Protein AF-A0A2T4S504-F1 (afdb_monomer)

Nearest PDB structures (foldseek):
  3gyg-assembly2_A  TM=7.020E-01  e=1.074E-09  Bacillus subtilis subsp. subtilis str. 168
  3gyg-assembly4_C  TM=6.384E-01  e=2.079E-09  Bacillus subtilis subsp. subtilis str. 168
  6jt0-assembly1_B  TM=4.791E-01  e=2.975E+00  Homo sapiens
  8hbf-assembly1_B  TM=4.079E-01  e=2.975E+00  Homo sapiens

Solvent-accessible surface area (backbone atoms only — not comparable to full-atom values): 9032 Å² total; per-residue (Å²): 100,79,48,68,40,63,65,36,44,41,42,29,37,52,45,99,85,74,46,75,41,76,41,63,71,50,52,57,66,25,22,96,50,90,72,48,68,71,60,51,49,54,51,47,55,53,48,27,65,75,71,74,53,67,74,44,66,75,62,91,82,68,87,93,55,50,57,51,51,28,35,38,66,59,84,86,44,69,72,59,46,53,49,51,54,50,54,50,29,56,59,35,45,77,66,50,26,32,55,49,72,46,74,44,50,51,90,80,70,41,62,76,67,28,26,43,34,38,38,30,34,46,44,37,22,54,50,48,47,50,49,53,54,28,64,76,67,76,50,70,71,93,78,66,84,88,86,73,91,53,75,75,56,78,79,50

pLDDT: mean 90.27, std 9.9, range [42.88, 98.56]

InterPro domains:
  IPR006379 HAD-superfamily hydrolase, subfamily IIB [TIGR01484] (14-154)
  IPR006380 Sucrose phosphatase-like domain [PF05116] (17-154)
  IPR036412 HAD-like superfamily [SSF56784] (28-153)

Structure (mmCIF, N/CA/C/O backbone):
data_AF-A0A2T4S504-F1
#
_entry.id   AF-A0A2T4S504-F1
#
loop_
_atom_site.group_PDB
_atom_site.id
_atom_site.type_symbol
_atom_site.label_atom_id
_atom_site.label_alt_id
_atom_site.label_comp_id
_atom_site.label_asym_id
_atom_site.label_entity_id
_atom_site.label_seq_id
_atom_site.pdbx_PDB_ins_code
_atom_site.Cartn_x
_atom_site.Cartn_y
_atom_site.Cartn_z
_atom_site.occupancy
_atom_site.B_iso_or_equiv
_atom_site.auth_seq_id
_atom_site.auth_comp_id
_atom_site.auth_asym_id
_atom_site.auth_atom_id
_atom_site.pdbx_PDB_model_num
ATOM 1 N N . ASP A 1 1 ? 18.992 -0.851 -17.079 1.00 87.19 1 ASP A N 1
ATOM 2 C CA . ASP A 1 1 ? 18.740 -1.310 -15.698 1.00 87.19 1 ASP A CA 1
ATOM 3 C C . ASP A 1 1 ? 17.347 -0.906 -15.266 1.00 87.19 1 ASP A C 1
ATOM 5 O O . ASP A 1 1 ? 16.881 0.144 -15.701 1.00 87.19 1 ASP A O 1
ATOM 9 N N . PHE A 1 2 ? 16.712 -1.731 -14.433 1.00 90.69 2 PHE A N 1
ATOM 10 C CA . PHE A 1 2 ? 15.370 -1.505 -13.897 1.00 90.69 2 PHE A CA 1
ATOM 11 C C . PHE A 1 2 ? 15.421 -1.438 -12.375 1.00 90.69 2 PHE A C 1
ATOM 13 O O . PHE A 1 2 ? 16.066 -2.276 -11.743 1.00 90.69 2 PHE A O 1
ATOM 20 N N . ILE A 1 3 ? 14.726 -0.465 -11.791 1.00 92.44 3 ILE A N 1
ATOM 21 C CA . ILE A 1 3 ? 14.549 -0.348 -10.342 1.00 92.44 3 ILE A CA 1
ATOM 22 C C . ILE A 1 3 ? 13.059 -0.236 -10.041 1.00 92.44 3 ILE A C 1
ATOM 24 O O . ILE A 1 3 ? 12.404 0.704 -10.486 1.00 92.44 3 ILE A O 1
ATOM 28 N N . PHE A 1 4 ? 12.547 -1.168 -9.242 1.00 91.62 4 PHE A N 1
ATOM 29 C CA . PHE A 1 4 ? 11.220 -1.055 -8.647 1.00 91.62 4 PHE A CA 1
ATOM 30 C C . PHE A 1 4 ? 11.304 -0.362 -7.284 1.00 91.62 4 PHE A C 1
ATOM 32 O O . PHE A 1 4 ? 12.211 -0.643 -6.499 1.00 91.62 4 PHE A O 1
ATOM 39 N N . SER A 1 5 ? 10.357 0.529 -6.990 1.00 89.19 5 SER A N 1
ATOM 40 C CA . SER A 1 5 ? 10.221 1.184 -5.680 1.00 89.19 5 SER A CA 1
ATOM 41 C C . SER A 1 5 ? 8.777 1.130 -5.176 1.00 89.19 5 SER A C 1
ATOM 43 O O . SER A 1 5 ? 7.881 0.693 -5.901 1.00 89.19 5 SER A O 1
ATOM 45 N N . ASP A 1 6 ? 8.562 1.552 -3.926 1.00 87.25 6 ASP A N 1
ATOM 46 C CA . ASP A 1 6 ? 7.238 1.720 -3.307 1.00 87.25 6 ASP A CA 1
ATOM 47 C C . ASP A 1 6 ? 6.415 0.418 -3.367 1.00 87.25 6 ASP A C 1
ATOM 49 O O . ASP A 1 6 ? 5.316 0.377 -3.913 1.00 87.25 6 ASP A O 1
ATOM 53 N N . LEU A 1 7 ? 6.996 -0.689 -2.888 1.00 87.12 7 LEU A N 1
ATOM 54 C CA . LEU A 1 7 ? 6.428 -2.044 -3.015 1.00 87.12 7 LEU A CA 1
ATOM 55 C C . LEU A 1 7 ? 6.121 -2.443 -4.468 1.00 87.12 7 LEU A C 1
ATOM 57 O O . LEU A 1 7 ? 5.128 -3.097 -4.771 1.00 87.12 7 LEU A O 1
ATOM 61 N N . CYS A 1 8 ? 7.015 -2.067 -5.379 1.00 90.81 8 CYS A N 1
ATOM 62 C CA . CYS A 1 8 ? 6.898 -2.303 -6.815 1.00 90.81 8 CYS A CA 1
ATOM 63 C C . CYS A 1 8 ? 5.695 -1.623 -7.476 1.00 90.81 8 CYS A C 1
ATOM 65 O O . CYS A 1 8 ? 5.293 -2.021 -8.563 1.00 90.81 8 CYS A O 1
ATOM 67 N N . SER A 1 9 ? 5.145 -0.571 -6.876 1.00 89.50 9 SER A N 1
ATOM 68 C CA . SER A 1 9 ? 4.137 0.269 -7.534 1.00 89.50 9 SER A CA 1
ATOM 69 C C . SER A 1 9 ? 4.747 1.305 -8.491 1.00 89.50 9 SER A C 1
ATOM 71 O O . SER A 1 9 ? 4.029 1.951 -9.252 1.00 89.50 9 SER A O 1
ATOM 73 N N . LYS A 1 10 ? 6.079 1.459 -8.491 1.00 92.62 10 LYS A N 1
ATOM 74 C CA . LYS A 1 10 ? 6.827 2.301 -9.437 1.00 92.62 10 LYS A CA 1
ATOM 75 C C . LYS A 1 10 ? 7.958 1.518 -10.085 1.00 92.62 10 LYS A C 1
ATOM 77 O O . LYS A 1 10 ? 8.633 0.746 -9.406 1.00 92.62 10 LYS A O 1
ATOM 82 N N . LEU A 1 11 ? 8.195 1.789 -11.367 1.00 94.31 11 LEU A N 1
ATOM 83 C CA . LEU A 1 11 ? 9.332 1.297 -12.141 1.00 94.31 11 LEU A CA 1
ATOM 84 C C . LEU A 1 11 ? 10.137 2.479 -12.677 1.00 94.31 11 LEU A C 1
ATOM 86 O O . LEU A 1 11 ? 9.575 3.423 -13.236 1.00 94.31 11 LEU A O 1
ATOM 90 N N . PHE A 1 12 ? 11.453 2.397 -12.526 1.00 94.75 12 PHE A N 1
ATOM 91 C CA . PHE A 1 12 ? 12.416 3.323 -13.098 1.00 94.75 12 PHE A CA 1
ATOM 92 C C . PHE A 1 12 ? 13.353 2.593 -14.053 1.00 94.75 12 PHE A C 1
ATOM 94 O O . PHE A 1 12 ? 13.893 1.536 -13.719 1.00 94.75 12 PHE A O 1
ATOM 101 N N . GLU A 1 13 ? 13.579 3.191 -15.215 1.00 94.44 13 GLU A N 1
ATOM 102 C CA . GLU A 1 13 ? 14.400 2.651 -16.295 1.00 94.44 13 GLU A CA 1
ATOM 103 C C . GLU A 1 13 ? 15.613 3.554 -16.513 1.00 94.44 13 GLU A C 1
ATOM 105 O O . GLU A 1 13 ? 15.482 4.778 -16.565 1.00 94.44 13 GLU A O 1
ATOM 110 N N . LEU A 1 14 ? 16.801 2.957 -16.611 1.00 94.31 14 LEU A N 1
ATOM 111 C CA . LEU A 1 14 ? 18.025 3.689 -16.935 1.00 94.31 14 LEU A CA 1
ATOM 112 C C . LEU A 1 14 ? 18.053 4.025 -18.430 1.00 94.31 14 LEU A C 1
ATOM 114 O O . LEU A 1 14 ? 18.080 3.115 -19.260 1.00 94.31 14 LEU A O 1
ATOM 118 N N . ASP A 1 15 ? 18.091 5.312 -18.760 1.00 91.75 15 ASP A N 1
ATOM 119 C CA . ASP A 1 15 ? 18.148 5.786 -20.140 1.00 91.75 15 ASP A CA 1
ATOM 120 C C . ASP A 1 15 ? 19.580 5.818 -20.720 1.00 91.75 15 ASP A C 1
ATOM 122 O O . ASP A 1 15 ? 20.581 5.615 -20.025 1.00 91.75 15 ASP A O 1
ATOM 126 N N . ASP A 1 16 ? 19.691 6.126 -22.018 1.00 92.12 16 ASP A N 1
ATOM 127 C CA . ASP A 1 16 ? 20.971 6.226 -22.742 1.00 92.12 16 ASP A CA 1
ATOM 128 C C . ASP A 1 16 ? 21.912 7.325 -22.208 1.00 92.12 16 ASP A C 1
ATOM 130 O O . ASP A 1 16 ? 23.091 7.374 -22.571 1.00 92.12 16 ASP A O 1
ATOM 134 N N . LYS A 1 17 ? 21.408 8.241 -21.372 1.00 93.31 17 LYS A N 1
ATOM 135 C CA . LYS A 1 17 ? 22.197 9.295 -20.720 1.00 93.31 17 LYS A CA 1
ATOM 136 C C . LYS A 1 17 ? 22.678 8.877 -19.331 1.00 93.31 17 LYS A C 1
ATOM 138 O O . LYS A 1 17 ? 23.450 9.617 -18.721 1.00 93.31 17 LYS A O 1
ATOM 143 N N . GLY A 1 18 ? 22.277 7.699 -18.859 1.00 93.19 18 GLY A N 1
ATOM 144 C CA . GLY A 1 18 ? 22.591 7.201 -17.529 1.00 93.19 18 GLY A CA 1
ATOM 145 C C . GLY A 1 18 ? 21.715 7.809 -16.433 1.00 93.19 18 GLY A C 1
ATOM 146 O O . GLY A 1 18 ? 22.140 7.833 -15.278 1.00 93.19 18 GLY A O 1
ATOM 147 N N . GLU A 1 19 ? 20.524 8.311 -16.771 1.00 94.88 19 GLU A N 1
ATOM 148 C CA . GLU A 1 19 ? 19.547 8.836 -15.815 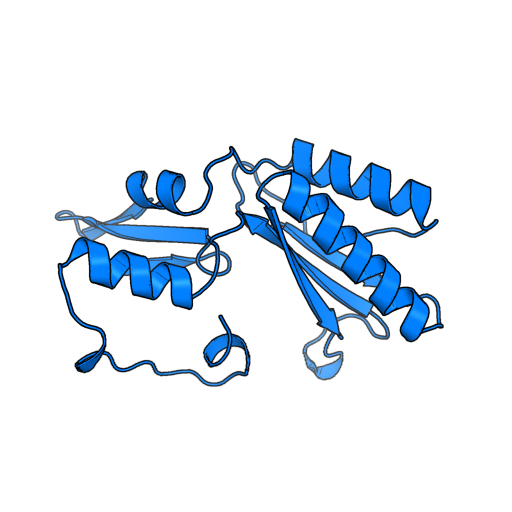1.00 94.88 19 GLU A CA 1
ATOM 149 C C . GLU A 1 19 ? 18.368 7.865 -15.657 1.00 94.88 19 GLU A C 1
ATOM 151 O O . GLU A 1 19 ? 17.921 7.245 -16.620 1.00 94.88 19 GLU A O 1
ATOM 156 N N . TYR A 1 20 ? 17.852 7.726 -14.433 1.00 94.81 20 TYR A N 1
ATOM 157 C CA . TYR A 1 20 ? 16.661 6.919 -14.170 1.00 94.81 20 TYR A CA 1
ATOM 158 C C . TYR A 1 20 ? 15.395 7.726 -14.448 1.00 94.81 20 TYR A C 1
ATOM 160 O O . TYR A 1 20 ? 15.165 8.760 -13.820 1.00 94.81 20 TYR A O 1
ATOM 168 N N . GLN A 1 21 ? 14.557 7.222 -15.351 1.00 94.19 21 GLN A N 1
ATOM 169 C CA . GLN A 1 21 ? 13.269 7.813 -15.710 1.00 94.19 21 GLN A CA 1
ATOM 170 C C . GLN A 1 21 ? 12.127 6.913 -15.245 1.00 94.19 21 GLN A C 1
ATOM 172 O O . GLN A 1 21 ? 12.216 5.692 -15.343 1.00 94.19 21 GLN A O 1
ATOM 177 N N . ARG A 1 22 ? 11.043 7.508 -14.740 1.00 92.12 22 ARG A N 1
ATOM 178 C CA . ARG A 1 22 ? 9.852 6.753 -14.330 1.00 92.12 22 ARG A CA 1
ATOM 179 C C . ARG A 1 22 ? 9.122 6.213 -15.565 1.00 92.12 22 ARG A C 1
ATOM 181 O O . ARG A 1 22 ? 8.891 6.958 -16.519 1.00 92.12 22 ARG A O 1
ATOM 188 N N . SER A 1 23 ? 8.773 4.929 -15.537 1.00 92.62 23 SER A N 1
ATOM 189 C CA . SER A 1 23 ? 8.090 4.238 -16.632 1.00 92.62 23 SER A CA 1
ATOM 190 C C . SER A 1 23 ? 6.593 4.539 -16.611 1.00 92.62 23 SER A C 1
ATOM 192 O O . SER A 1 23 ? 5.887 4.112 -15.699 1.00 92.62 23 SER A O 1
ATOM 194 N N . LYS A 1 24 ? 6.105 5.269 -17.618 1.00 89.38 24 LYS A N 1
ATOM 195 C CA . LYS A 1 24 ? 4.673 5.590 -17.759 1.00 89.38 24 LYS A CA 1
ATOM 196 C C . LYS A 1 24 ? 3.838 4.368 -18.118 1.00 89.38 24 LYS A C 1
ATOM 198 O O . LYS A 1 24 ? 2.752 4.196 -17.584 1.00 89.38 24 LYS A O 1
ATOM 203 N N . ASP A 1 25 ? 4.378 3.498 -18.965 1.00 90.88 25 ASP A N 1
ATOM 204 C CA . ASP A 1 25 ? 3.700 2.266 -19.367 1.00 90.88 25 ASP A CA 1
ATOM 205 C C . ASP A 1 25 ? 3.457 1.365 -18.144 1.00 90.88 25 ASP A C 1
ATOM 207 O O . ASP A 1 25 ? 2.392 0.768 -18.001 1.00 90.88 25 ASP A O 1
ATOM 211 N N . TYR A 1 26 ? 4.405 1.338 -17.197 1.00 91.88 26 TYR A N 1
ATOM 212 C CA . TYR A 1 26 ? 4.224 0.615 -15.940 1.00 91.88 26 TYR A CA 1
ATOM 213 C C . TYR A 1 26 ? 3.221 1.288 -14.995 1.00 91.88 26 TYR A C 1
ATOM 215 O O . TYR A 1 26 ? 2.468 0.589 -14.322 1.00 91.88 26 TYR A O 1
ATOM 223 N N . GLU A 1 27 ? 3.178 2.625 -14.943 1.00 88.06 27 GLU A N 1
ATOM 224 C CA . GLU A 1 27 ? 2.155 3.348 -14.170 1.00 88.06 27 GLU A CA 1
ATOM 225 C C . GLU A 1 27 ? 0.737 2.962 -14.617 1.00 88.06 27 GLU A C 1
ATOM 227 O O . GLU A 1 27 ? -0.126 2.747 -13.769 1.00 88.06 27 GLU A O 1
ATOM 232 N N . GLU A 1 28 ? 0.516 2.824 -15.928 1.00 86.69 28 GLU A N 1
ATOM 233 C CA . GLU A 1 28 ? -0.765 2.386 -16.497 1.00 86.69 28 GLU A CA 1
ATOM 234 C C . GLU A 1 28 ? -1.034 0.887 -16.266 1.00 86.69 28 GLU A C 1
ATOM 236 O O . GLU A 1 28 ? -2.184 0.476 -16.134 1.00 86.69 28 GLU A O 1
ATOM 241 N N . ALA A 1 29 ? 0.010 0.057 -16.186 1.00 88.31 29 ALA A N 1
ATOM 242 C CA . ALA A 1 29 ? -0.128 -1.380 -15.944 1.00 88.31 29 ALA A CA 1
ATOM 243 C C . ALA A 1 29 ? -0.456 -1.719 -14.476 1.00 88.31 29 ALA A C 1
ATOM 245 O O . ALA A 1 29 ? -1.186 -2.673 -14.191 1.00 88.31 29 ALA A O 1
ATOM 246 N N . VAL A 1 30 ? 0.084 -0.947 -13.529 1.00 87.44 30 VAL A N 1
ATOM 247 C CA . VAL A 1 30 ? -0.037 -1.205 -12.083 1.00 87.44 30 VAL A CA 1
ATOM 248 C C . VAL A 1 30 ? -1.448 -0.938 -11.536 1.00 87.44 30 VAL A C 1
ATOM 250 O O . VAL A 1 30 ? -1.802 -1.441 -10.466 1.00 87.44 30 VAL A O 1
ATOM 253 N N . SER A 1 31 ? -2.280 -0.182 -12.252 1.00 80.44 31 SER A N 1
ATOM 254 C CA . SER A 1 31 ? -3.652 0.111 -11.830 1.00 80.44 31 SER A CA 1
ATOM 255 C C . SER A 1 31 ? -4.524 0.508 -13.013 1.00 80.44 31 SER A C 1
ATOM 257 O O . SER A 1 31 ? -4.154 1.396 -13.777 1.00 80.44 31 SER A O 1
ATOM 259 N N . GLU A 1 32 ? -5.716 -0.084 -13.134 1.00 76.62 32 GLU A N 1
ATOM 260 C CA . GLU A 1 32 ? -6.684 0.323 -14.166 1.00 76.62 32 GLU A CA 1
ATOM 261 C C . GLU A 1 32 ? -7.360 1.656 -13.811 1.00 76.62 32 GLU A C 1
ATOM 263 O O . GLU A 1 32 ? -7.910 2.350 -14.671 1.00 76.62 32 GLU A O 1
ATOM 268 N N . THR A 1 33 ? -7.326 2.020 -12.528 1.00 83.12 33 THR A N 1
ATOM 269 C CA . THR A 1 33 ? -7.846 3.285 -12.009 1.00 83.12 33 THR A CA 1
ATOM 270 C C . THR A 1 33 ? -6.723 4.186 -11.512 1.00 83.12 33 THR A C 1
ATOM 272 O O . THR A 1 33 ? -5.650 3.730 -11.118 1.00 83.12 33 THR A O 1
ATOM 275 N N . THR A 1 34 ? -6.968 5.495 -11.487 1.00 88.69 34 THR A N 1
ATOM 276 C CA . THR A 1 34 ? -6.021 6.429 -10.878 1.00 88.69 34 THR A CA 1
ATOM 277 C C . THR A 1 34 ? -5.954 6.187 -9.369 1.00 88.69 34 THR A C 1
ATOM 279 O O . THR A 1 34 ? -6.953 6.345 -8.664 1.00 88.69 34 THR A O 1
ATOM 282 N N . PHE A 1 35 ? -4.768 5.833 -8.874 1.00 92.31 35 PHE A N 1
ATOM 283 C CA . PHE A 1 35 ? -4.476 5.751 -7.446 1.00 92.31 35 PHE A CA 1
ATOM 284 C C . PHE A 1 35 ? -4.194 7.150 -6.888 1.00 92.31 35 PHE A C 1
ATOM 286 O O . PHE A 1 35 ? -3.255 7.802 -7.346 1.00 92.31 35 PHE A O 1
ATOM 293 N N . THR A 1 36 ? -5.004 7.637 -5.943 1.00 93.44 36 THR A N 1
ATOM 294 C CA . THR A 1 36 ? -4.832 8.984 -5.373 1.00 93.44 36 THR A CA 1
ATOM 295 C C . THR A 1 36 ? -4.972 9.007 -3.859 1.00 93.44 36 THR A C 1
ATOM 297 O O . THR A 1 36 ? -5.698 8.204 -3.266 1.00 93.44 36 THR A O 1
ATOM 300 N N . LYS A 1 37 ? -4.312 9.988 -3.234 1.00 94.81 37 LYS A N 1
ATOM 301 C CA . LYS A 1 37 ? -4.402 10.215 -1.793 1.00 94.81 37 LYS A CA 1
ATOM 302 C C . LYS A 1 37 ? -5.820 10.541 -1.350 1.00 94.81 37 LYS A C 1
ATOM 304 O O . LYS A 1 37 ? -6.274 10.010 -0.348 1.00 94.81 37 LYS A O 1
ATOM 309 N N .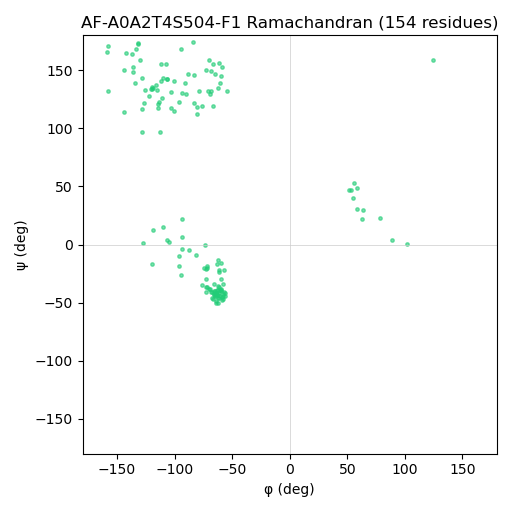 GLU A 1 38 ? -6.533 11.367 -2.111 1.00 95.94 38 GLU A N 1
ATOM 310 C CA . GLU A 1 38 ? -7.897 11.776 -1.773 1.00 95.94 38 GLU A CA 1
ATOM 311 C C . GLU A 1 38 ? -8.826 10.566 -1.684 1.00 95.94 38 GLU A C 1
ATOM 313 O O . GLU A 1 38 ? -9.643 10.476 -0.775 1.00 95.94 38 GLU A O 1
ATOM 318 N N . LYS A 1 39 ? -8.677 9.596 -2.596 1.00 96.56 39 LYS A N 1
ATOM 319 C CA . LYS A 1 39 ? -9.475 8.373 -2.551 1.00 96.56 39 LYS A CA 1
ATOM 320 C C . LYS A 1 39 ? -9.097 7.484 -1.367 1.00 96.56 39 LYS A C 1
ATOM 322 O O . LYS A 1 39 ? -9.988 6.899 -0.759 1.00 96.56 39 LYS A O 1
ATOM 327 N N . VAL A 1 40 ? -7.808 7.390 -1.035 1.00 97.06 40 VAL A N 1
ATOM 328 C CA . VAL A 1 40 ? -7.353 6.683 0.173 1.00 97.06 40 VAL A CA 1
ATOM 329 C C . VAL A 1 40 ? -7.952 7.324 1.424 1.00 97.06 40 VAL A C 1
ATOM 331 O O . VAL A 1 40 ? -8.499 6.606 2.253 1.00 97.06 40 VAL A O 1
ATOM 334 N N . ASP A 1 41 ? -7.952 8.653 1.517 1.00 97.50 41 ASP A N 1
ATOM 335 C CA . ASP A 1 41 ? -8.549 9.376 2.645 1.00 97.50 41 ASP A CA 1
ATOM 336 C C . ASP A 1 41 ? -10.056 9.141 2.750 1.00 97.50 41 ASP A C 1
ATOM 338 O O . ASP A 1 41 ? -10.549 8.839 3.829 1.00 97.50 41 ASP A O 1
ATOM 342 N N . GLU A 1 42 ? -10.788 9.155 1.634 1.00 98.12 42 GLU A N 1
ATOM 343 C CA . GLU A 1 42 ? -12.216 8.815 1.637 1.00 98.12 42 GLU A CA 1
ATOM 344 C C . GLU A 1 42 ? -12.493 7.383 2.138 1.00 98.12 42 GLU A C 1
ATOM 346 O O . GLU A 1 42 ? -13.485 7.144 2.834 1.00 98.12 42 GLU A O 1
ATOM 351 N N . ILE A 1 43 ? -11.638 6.417 1.776 1.00 98.38 43 ILE A N 1
ATOM 352 C CA . ILE A 1 43 ? -11.752 5.028 2.244 1.00 98.38 43 ILE A CA 1
ATOM 353 C C . ILE A 1 43 ? -11.477 4.955 3.750 1.00 98.38 43 ILE A C 1
ATOM 355 O O . ILE A 1 43 ? -12.239 4.305 4.471 1.00 98.38 43 ILE A O 1
ATOM 359 N N . ILE A 1 44 ? -10.420 5.625 4.216 1.00 98.31 44 ILE A N 1
ATOM 360 C CA . ILE A 1 44 ? -10.031 5.675 5.628 1.00 98.31 44 ILE A CA 1
ATOM 361 C C . ILE A 1 44 ? -11.132 6.335 6.459 1.00 98.31 44 ILE A C 1
ATOM 363 O O . ILE A 1 44 ? -11.606 5.712 7.402 1.00 98.31 44 ILE A O 1
ATOM 367 N N . ASP A 1 45 ? -11.633 7.505 6.063 1.00 9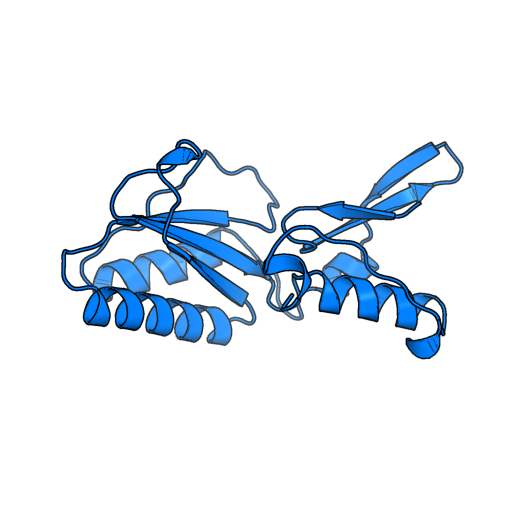8.31 45 ASP A N 1
ATOM 368 C CA . ASP A 1 45 ? -12.700 8.220 6.774 1.00 98.31 45 ASP A CA 1
ATOM 369 C C . ASP A 1 45 ? -13.958 7.346 6.947 1.00 98.31 45 ASP A C 1
ATOM 371 O O . ASP A 1 45 ? -14.585 7.312 8.012 1.00 98.31 45 ASP A O 1
ATOM 375 N N . SER A 1 46 ? -14.338 6.603 5.899 1.00 98.12 46 SER A N 1
ATOM 376 C CA . SER A 1 46 ? -15.458 5.656 5.959 1.00 98.12 46 SER A CA 1
ATOM 377 C C . SER A 1 46 ? -15.176 4.501 6.920 1.00 98.12 46 SER A C 1
ATOM 379 O O . SER A 1 46 ? -16.057 4.129 7.696 1.00 98.12 46 SER A O 1
ATOM 381 N N . PHE A 1 47 ? -13.975 3.926 6.863 1.00 98.25 47 PHE A N 1
ATOM 382 C CA . PHE A 1 47 ? -13.551 2.824 7.722 1.00 98.25 47 PHE A CA 1
ATOM 383 C C . PHE A 1 47 ? -13.503 3.240 9.201 1.00 98.25 47 PHE A C 1
ATOM 385 O O . PHE A 1 47 ? -14.121 2.597 10.051 1.00 98.25 47 PHE A O 1
ATOM 392 N N . GLU A 1 48 ? -12.847 4.353 9.511 1.00 98.06 48 GLU A N 1
ATOM 393 C CA . GLU A 1 48 ? -12.733 4.893 10.866 1.00 98.06 48 GLU A CA 1
ATOM 394 C C . GLU A 1 48 ? -14.108 5.172 11.481 1.00 98.06 48 GLU A C 1
ATOM 396 O O . GLU A 1 48 ? -14.373 4.811 12.631 1.00 98.06 48 GLU A O 1
ATOM 401 N N . SER A 1 49 ? -15.027 5.740 10.692 1.00 97.50 49 SER A N 1
ATOM 402 C CA . SER A 1 49 ? -16.396 6.008 11.134 1.00 97.50 49 SER A CA 1
ATOM 403 C C . SER A 1 49 ? -17.180 4.729 11.450 1.00 97.50 49 SER A C 1
ATOM 405 O O . SER A 1 49 ? -17.895 4.669 12.454 1.00 97.50 49 SER A O 1
ATOM 407 N N . GLU A 1 50 ? -17.052 3.690 10.627 1.00 97.38 50 GLU A N 1
ATOM 408 C CA . GLU A 1 50 ? -17.788 2.433 10.802 1.00 97.38 50 GLU A CA 1
ATOM 409 C C . GLU A 1 50 ? -17.271 1.608 11.983 1.00 97.38 50 GLU A C 1
ATOM 411 O O . GLU A 1 50 ? -18.066 1.067 12.757 1.00 97.38 50 GLU A O 1
ATOM 416 N N . HIS A 1 51 ? -15.950 1.545 12.150 1.00 96.38 51 HIS A N 1
ATOM 417 C CA . HIS A 1 51 ? -15.310 0.689 13.148 1.00 96.38 51 HIS A CA 1
ATOM 418 C C . HIS A 1 51 ? -14.970 1.424 14.454 1.00 96.38 51 HIS A C 1
ATOM 420 O O . HIS A 1 51 ? -14.681 0.762 15.453 1.00 96.38 51 HIS A O 1
ATOM 426 N N . GLN A 1 52 ? -15.094 2.759 14.482 1.00 96.38 52 GLN A N 1
ATOM 427 C CA . GLN A 1 52 ? -14.758 3.628 15.620 1.00 96.38 52 GLN A CA 1
ATOM 428 C C . GLN A 1 52 ? -13.281 3.485 16.027 1.00 96.38 52 GLN A C 1
ATOM 430 O O . GLN A 1 52 ? -12.959 3.287 17.198 1.00 96.38 52 GLN A O 1
ATOM 435 N N . VAL A 1 53 ? -12.402 3.554 15.028 1.00 96.12 53 VAL A N 1
ATOM 436 C CA . VAL A 1 53 ? -10.938 3.398 15.115 1.00 96.12 53 VAL A CA 1
ATOM 437 C C . VAL A 1 53 ? -10.254 4.541 14.364 1.00 96.12 53 VAL A C 1
ATOM 439 O O . VAL A 1 53 ? -10.937 5.322 13.710 1.00 96.12 53 VAL A O 1
ATOM 442 N N . GLU A 1 54 ? -8.928 4.629 14.445 1.00 96.88 54 GLU A N 1
ATOM 443 C CA . GLU A 1 54 ? -8.124 5.632 13.738 1.00 96.88 54 GLU A CA 1
ATOM 444 C C . GLU A 1 54 ? -6.909 4.962 13.077 1.00 96.88 54 GLU A C 1
ATOM 446 O O . GLU A 1 54 ? -6.281 4.071 13.661 1.00 96.88 54 GLU A O 1
ATOM 451 N N . LEU A 1 55 ? -6.591 5.379 11.852 1.00 98.12 55 LEU A N 1
ATOM 452 C CA . LEU A 1 55 ? -5.381 5.034 11.120 1.00 98.12 55 LEU A CA 1
ATOM 453 C C . LEU A 1 55 ? -4.417 6.213 11.156 1.00 98.12 55 LEU A C 1
ATOM 455 O O . LEU A 1 55 ? -4.666 7.284 10.607 1.00 98.12 55 LEU A O 1
ATOM 459 N N . HIS A 1 56 ? -3.254 5.998 11.758 1.00 97.44 56 HIS A N 1
ATOM 460 C CA . HIS A 1 56 ? -2.278 7.063 11.944 1.00 97.44 56 HIS A CA 1
ATOM 461 C C . HIS A 1 56 ? -1.227 7.030 10.835 1.00 97.44 56 HIS A C 1
ATOM 463 O O . HIS A 1 56 ? -0.540 6.016 10.706 1.00 97.44 56 HIS A O 1
ATOM 469 N N . PRO A 1 57 ? -1.039 8.113 10.059 1.00 97.06 57 PRO A N 1
ATOM 470 C CA . PRO A 1 57 ? 0.029 8.180 9.069 1.00 97.06 57 PRO A CA 1
ATOM 471 C C . PRO A 1 57 ? 1.392 7.897 9.706 1.00 97.06 57 PRO A C 1
ATOM 473 O O . PRO A 1 57 ? 1.742 8.499 10.723 1.00 97.06 57 PRO A O 1
ATOM 476 N N . GLN A 1 58 ? 2.189 7.019 9.094 1.00 95.25 58 GLN A N 1
ATOM 477 C CA . GLN A 1 58 ? 3.538 6.724 9.595 1.00 95.25 58 GLN A CA 1
ATOM 478 C C . GLN A 1 58 ? 4.521 7.877 9.329 1.00 95.25 58 GLN A C 1
ATOM 480 O O . GLN A 1 58 ? 5.560 7.994 9.981 1.00 95.25 58 GLN A O 1
ATOM 485 N N . ARG A 1 59 ? 4.193 8.744 8.363 1.00 94.00 59 ARG A N 1
ATOM 486 C CA . ARG A 1 59 ? 4.976 9.915 7.959 1.00 94.00 59 ARG A CA 1
ATOM 487 C C . ARG A 1 59 ? 4.097 10.946 7.259 1.00 94.00 59 ARG A C 1
ATOM 489 O O . ARG A 1 59 ? 2.959 10.671 6.891 1.00 94.00 59 ARG A O 1
ATOM 496 N N . GLU A 1 60 ? 4.663 12.123 7.016 1.00 94.31 60 GLU A N 1
ATOM 497 C CA . GLU A 1 60 ? 4.085 13.058 6.054 1.00 94.31 60 GLU A CA 1
ATOM 498 C C . GLU A 1 60 ? 4.236 12.494 4.633 1.00 94.31 60 GLU A C 1
ATOM 500 O O . GLU A 1 60 ? 5.325 12.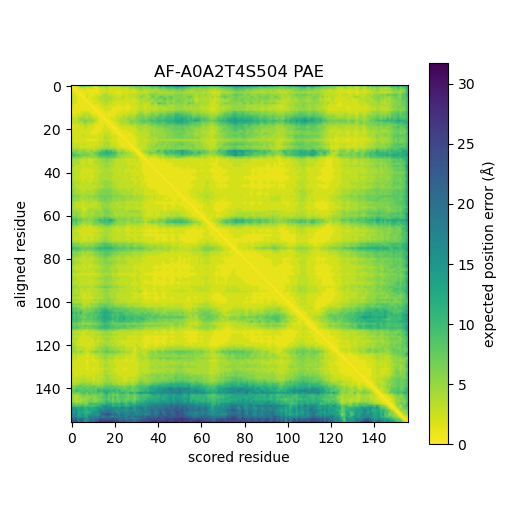074 4.216 1.00 94.31 60 GLU A O 1
ATOM 505 N N . PHE A 1 61 ? 3.127 12.471 3.899 1.00 93.31 61 PHE A N 1
ATOM 506 C CA . PHE A 1 61 ? 3.089 12.023 2.513 1.00 93.31 61 PHE A CA 1
ATOM 507 C C . PHE A 1 61 ? 3.383 13.177 1.560 1.00 93.31 61 PHE A C 1
ATOM 509 O O . PHE A 1 61 ? 3.030 14.329 1.814 1.00 93.31 61 PHE A O 1
ATOM 516 N N . ARG A 1 62 ? 4.037 12.851 0.452 1.00 88.62 62 ARG A N 1
ATOM 517 C CA . ARG A 1 62 ? 4.288 13.743 -0.676 1.00 88.62 62 ARG A CA 1
ATOM 518 C C . ARG A 1 62 ? 3.200 13.571 -1.731 1.00 88.62 62 ARG A C 1
ATOM 520 O O . ARG A 1 62 ? 2.429 12.610 -1.719 1.00 88.62 62 ARG A O 1
ATOM 527 N N . ASP A 1 63 ? 3.197 14.499 -2.674 1.00 82.06 63 ASP A N 1
ATOM 528 C CA . ASP A 1 63 ? 2.350 14.414 -3.856 1.00 82.06 63 ASP A CA 1
ATOM 529 C C . ASP A 1 63 ? 2.753 13.206 -4.724 1.00 82.06 63 ASP A C 1
ATOM 531 O O . ASP A 1 63 ? 3.931 12.845 -4.802 1.00 82.06 63 ASP A O 1
ATOM 535 N N . GLU A 1 64 ? 1.769 12.590 -5.388 1.00 80.12 64 GLU A N 1
ATOM 536 C CA . GLU A 1 64 ? 1.962 11.496 -6.363 1.00 80.12 64 GLU A CA 1
ATOM 537 C C . GLU A 1 64 ? 2.683 10.244 -5.809 1.00 80.12 64 GLU A C 1
ATOM 539 O O . GLU A 1 64 ? 3.394 9.513 -6.514 1.00 80.12 64 GLU A O 1
ATOM 544 N N . GLU A 1 65 ? 2.501 9.969 -4.520 1.00 89.50 65 GLU A N 1
ATOM 545 C CA . GLU A 1 65 ? 2.906 8.700 -3.925 1.00 89.50 65 GLU A CA 1
ATOM 546 C C . GLU A 1 65 ? 1.992 7.544 -4.357 1.00 89.50 65 GLU A C 1
ATOM 548 O O . GLU A 1 65 ? 0.815 7.714 -4.657 1.00 89.50 65 GLU A O 1
ATOM 553 N N . THR A 1 66 ? 2.562 6.344 -4.408 1.00 91.56 66 THR A N 1
ATOM 554 C CA . THR A 1 66 ? 1.857 5.095 -4.751 1.00 91.56 66 THR A CA 1
ATOM 555 C C . THR A 1 66 ? 1.909 4.090 -3.601 1.00 91.56 66 THR A C 1
ATOM 557 O O . THR A 1 66 ? 1.588 2.916 -3.766 1.00 91.56 66 THR A O 1
ATOM 560 N N . LEU A 1 67 ? 2.332 4.567 -2.432 1.00 94.94 67 LEU A N 1
ATOM 561 C CA . LEU A 1 67 ? 2.402 3.833 -1.186 1.00 94.94 67 LEU A CA 1
ATOM 562 C C . LEU A 1 67 ? 2.042 4.799 -0.059 1.00 94.94 67 LEU A C 1
ATOM 564 O O . LEU A 1 67 ? 2.787 5.744 0.202 1.00 94.94 67 LEU A O 1
ATOM 568 N N . TYR A 1 68 ? 0.914 4.547 0.598 1.00 96.75 68 TYR A N 1
ATOM 569 C CA . TYR A 1 68 ? 0.516 5.276 1.798 1.00 96.75 68 TYR A CA 1
ATOM 570 C C . TYR A 1 68 ? 0.502 4.329 2.993 1.00 96.75 68 TYR A C 1
ATOM 572 O O . TYR A 1 68 ? -0.187 3.309 2.990 1.00 96.75 68 TYR A O 1
ATOM 580 N N . GLU A 1 69 ? 1.302 4.670 3.995 1.00 96.19 69 GLU A N 1
ATOM 581 C CA . GLU A 1 69 ? 1.637 3.813 5.129 1.00 96.19 69 GLU A CA 1
ATOM 582 C C . GLU A 1 69 ? 0.990 4.370 6.391 1.00 96.19 69 GLU A C 1
ATOM 584 O O . GLU A 1 69 ? 1.205 5.530 6.761 1.00 96.19 69 GLU A O 1
ATOM 589 N N . TYR A 1 70 ? 0.227 3.527 7.075 1.00 98.12 70 TYR A N 1
ATOM 590 C CA . TYR A 1 70 ? -0.486 3.870 8.296 1.00 98.12 70 TYR A CA 1
ATOM 591 C C . TYR A 1 70 ? -0.226 2.832 9.386 1.00 98.12 70 TYR A C 1
ATOM 593 O O . TYR A 1 70 ? 0.151 1.694 9.109 1.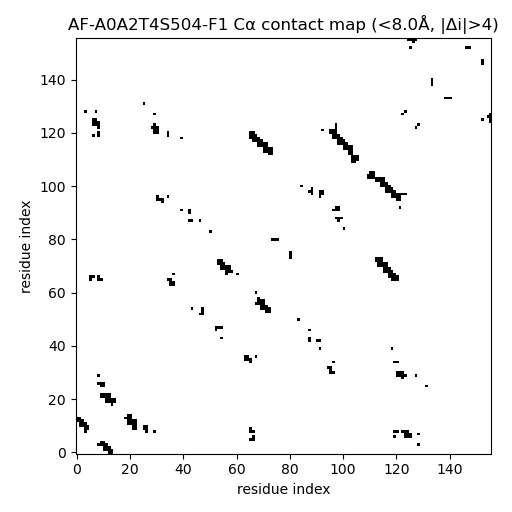00 98.12 70 TYR A O 1
ATOM 601 N N . TYR A 1 71 ? -0.447 3.232 10.633 1.00 97.94 71 TYR A N 1
ATOM 602 C CA . TYR A 1 71 ? -0.573 2.329 11.767 1.00 97.94 71 TYR A CA 1
ATOM 603 C C . TYR A 1 71 ? -2.040 2.188 12.159 1.00 97.94 71 TYR A C 1
ATOM 605 O O . TYR A 1 71 ? -2.723 3.189 12.381 1.00 97.94 71 TYR A O 1
ATOM 613 N N . TYR A 1 72 ? -2.487 0.946 12.320 1.00 98.31 72 TYR A N 1
ATOM 614 C CA . TYR A 1 72 ? -3.696 0.604 13.066 1.00 98.31 72 TYR A CA 1
ATOM 615 C C . TYR A 1 72 ? -3.281 0.117 14.456 1.00 98.31 72 TYR A C 1
ATOM 617 O O . TYR A 1 72 ? -2.628 -0.921 14.569 1.00 98.31 72 TYR A O 1
ATOM 625 N N . TYR A 1 73 ? -3.637 0.836 15.519 1.00 97.25 73 TYR A N 1
ATOM 626 C CA . TYR A 1 73 ? -3.375 0.360 16.882 1.00 97.25 73 TYR A CA 1
ATOM 627 C C . TYR A 1 73 ? -4.410 -0.690 17.285 1.00 97.25 73 TYR A C 1
ATOM 629 O O . TYR A 1 73 ? -5.613 -0.481 17.119 1.00 97.25 73 TYR A O 1
ATOM 637 N N . ALA A 1 74 ? -3.945 -1.810 17.834 1.00 95.19 74 ALA A N 1
ATOM 638 C CA . ALA A 1 74 ? -4.801 -2.892 18.292 1.00 95.19 74 ALA A CA 1
ATOM 639 C C . ALA A 1 74 ? -5.752 -2.404 19.393 1.00 95.19 74 ALA A C 1
ATOM 641 O O . ALA A 1 74 ? -5.364 -1.673 20.307 1.00 95.19 74 ALA A O 1
ATOM 642 N N . GLN A 1 75 ? -7.008 -2.842 19.331 1.00 94.75 75 GLN A N 1
ATOM 643 C CA . GLN A 1 75 ? -8.053 -2.436 20.276 1.00 94.75 75 GLN A CA 1
ATOM 644 C C . GLN A 1 75 ? -8.190 -3.421 21.450 1.00 94.75 75 GLN A C 1
ATOM 646 O O . GLN A 1 75 ? -9.094 -3.299 22.281 1.00 94.75 75 GLN A O 1
ATOM 651 N N . GLY A 1 76 ? -7.283 -4.401 21.534 1.00 91.25 76 GLY A N 1
ATOM 652 C CA . GLY A 1 76 ? -7.238 -5.423 22.583 1.00 91.25 76 GLY A CA 1
ATOM 653 C C . GLY A 1 76 ? -8.066 -6.678 22.288 1.00 91.25 76 GLY A C 1
ATOM 654 O O . GLY A 1 76 ? -8.125 -7.568 23.136 1.00 91.25 76 GLY A O 1
ATOM 655 N N . ASP A 1 77 ? -8.678 -6.764 21.104 1.00 95.31 77 ASP A N 1
ATOM 656 C CA . ASP A 1 77 ? -9.387 -7.943 20.597 1.00 95.31 77 ASP A CA 1
ATOM 657 C C . ASP A 1 77 ? -8.858 -8.273 19.197 1.00 95.31 77 ASP A C 1
ATOM 659 O O . ASP A 1 77 ? -9.272 -7.684 18.202 1.00 95.31 77 ASP A O 1
ATOM 663 N N . GLU A 1 78 ? -7.913 -9.211 19.142 1.00 94.56 78 GLU A N 1
ATOM 664 C CA . GLU A 1 78 ? -7.184 -9.561 17.921 1.00 94.56 78 GLU A CA 1
ATOM 665 C C . GLU A 1 78 ? -8.099 -10.069 16.799 1.00 94.56 78 GLU A C 1
ATOM 667 O O . GLU A 1 78 ? -7.900 -9.704 15.644 1.00 94.56 78 GLU A O 1
ATOM 672 N N . GLU A 1 79 ? -9.126 -10.860 17.119 1.00 96.62 79 GLU A N 1
ATOM 673 C CA . GLU A 1 79 ? -10.048 -11.389 16.105 1.00 96.62 79 GLU A CA 1
ATOM 674 C C . GLU A 1 79 ? -10.875 -10.257 15.487 1.00 96.62 79 GLU A C 1
ATOM 676 O O . GLU A 1 79 ? -11.068 -10.202 14.269 1.00 96.62 79 GLU A O 1
ATOM 681 N N . LYS A 1 80 ? -11.320 -9.312 16.320 1.00 97.06 80 LYS A N 1
ATOM 682 C CA . LYS A 1 80 ? -12.035 -8.124 15.853 1.00 97.06 80 LYS A CA 1
ATOM 683 C C . LYS A 1 80 ? -11.125 -7.181 15.064 1.00 97.06 80 LYS A C 1
ATOM 685 O O . LYS A 1 80 ? -11.558 -6.648 14.046 1.00 97.06 80 LYS A O 1
ATOM 690 N N . ASP A 1 81 ? -9.889 -6.986 15.511 1.00 97.38 81 ASP A N 1
ATOM 691 C CA . ASP A 1 81 ? -8.898 -6.158 14.822 1.00 97.38 81 ASP A CA 1
ATOM 692 C C . ASP A 1 81 ? -8.595 -6.713 13.423 1.00 97.38 81 ASP A C 1
ATOM 694 O O . ASP A 1 81 ? -8.641 -5.978 12.437 1.00 97.38 81 ASP A O 1
ATOM 698 N N . GLU A 1 82 ? -8.381 -8.026 13.308 1.00 96.88 82 GLU A N 1
ATOM 699 C CA . GLU A 1 82 ? -8.208 -8.679 12.010 1.00 96.88 82 GLU A CA 1
ATOM 700 C C . GLU A 1 82 ? -9.448 -8.562 11.122 1.00 96.88 82 GLU A C 1
ATOM 702 O O . GLU A 1 82 ? -9.314 -8.392 9.911 1.00 96.88 82 GLU A O 1
ATOM 707 N N . GLN A 1 83 ? -10.653 -8.671 11.690 1.00 98.00 83 GLN A N 1
ATOM 708 C CA . GLN A 1 83 ? -11.882 -8.513 10.915 1.00 98.00 83 GLN A CA 1
ATOM 709 C C . GLN A 1 83 ? -12.027 -7.083 10.381 1.00 98.00 83 GLN A C 1
ATOM 711 O O . GLN A 1 83 ? -12.330 -6.914 9.204 1.00 98.00 83 GLN A O 1
ATOM 716 N N . ASN A 1 84 ? -11.745 -6.067 11.201 1.00 98.12 84 ASN A N 1
ATOM 717 C CA . ASN A 1 84 ? -11.744 -4.671 10.762 1.00 98.12 84 ASN A CA 1
ATOM 718 C C . ASN A 1 84 ? -10.760 -4.465 9.595 1.00 98.12 84 ASN A C 1
ATOM 720 O O . ASN A 1 84 ? -11.111 -3.873 8.577 1.00 98.12 84 ASN A O 1
ATOM 724 N N . LEU A 1 85 ? -9.533 -4.980 9.711 1.00 98.31 85 LEU A N 1
ATOM 725 C CA . LEU A 1 85 ? -8.518 -4.833 8.664 1.00 98.31 85 LEU A CA 1
ATOM 726 C C . LEU A 1 85 ? -8.891 -5.574 7.368 1.00 98.31 85 LEU A C 1
ATOM 728 O O . LEU A 1 85 ? -8.610 -5.067 6.283 1.00 98.31 85 LEU A O 1
ATOM 732 N N . LYS A 1 86 ? -9.578 -6.722 7.448 1.00 98.12 86 LYS A N 1
ATOM 733 C CA . LYS A 1 86 ? -10.153 -7.401 6.269 1.00 98.12 86 LYS A CA 1
ATOM 734 C C . LYS A 1 86 ? -11.261 -6.574 5.619 1.00 98.12 86 LYS A C 1
ATOM 736 O O . LYS A 1 86 ? -11.271 -6.430 4.400 1.00 98.12 86 LYS A O 1
ATOM 741 N N . ASP A 1 87 ? -12.140 -5.968 6.413 1.00 98.06 87 ASP A N 1
ATOM 742 C CA . ASP A 1 87 ? -13.190 -5.087 5.893 1.00 98.06 87 ASP A CA 1
ATOM 743 C C . ASP A 1 87 ? -12.578 -3.856 5.189 1.00 98.06 87 ASP A C 1
ATOM 745 O O . ASP A 1 87 ? -13.075 -3.415 4.148 1.00 98.06 87 ASP A O 1
ATOM 749 N N . LEU A 1 88 ? -11.454 -3.332 5.699 1.00 98.56 88 LEU A N 1
ATOM 750 C CA . LEU A 1 88 ? -10.684 -2.274 5.041 1.00 98.56 88 LEU A CA 1
ATOM 751 C C . LEU A 1 88 ? -10.092 -2.731 3.697 1.00 98.56 88 LEU A C 1
ATOM 753 O O . LEU A 1 88 ? -10.170 -1.987 2.715 1.00 98.56 88 LEU A O 1
ATOM 757 N N . GLN A 1 89 ? -9.541 -3.949 3.629 1.00 98.19 89 GLN A N 1
ATOM 758 C CA . GLN A 1 89 ? -9.071 -4.537 2.369 1.00 98.19 89 GLN A CA 1
ATOM 759 C C . GLN A 1 89 ? -10.197 -4.637 1.337 1.00 98.19 89 GLN A C 1
ATOM 761 O O . GLN A 1 89 ? -10.023 -4.194 0.201 1.00 98.19 89 GLN A O 1
ATOM 766 N N . ASP A 1 90 ? -11.359 -5.155 1.732 1.00 97.44 90 ASP A N 1
ATOM 767 C CA . ASP A 1 90 ? -12.512 -5.313 0.842 1.00 97.44 90 ASP A CA 1
ATOM 768 C C . ASP A 1 90 ? -13.040 -3.959 0.340 1.00 97.44 90 ASP A C 1
ATOM 770 O O . ASP A 1 90 ? -13.377 -3.808 -0.841 1.00 97.44 90 ASP A O 1
ATOM 774 N N . LYS A 1 91 ? -13.063 -2.937 1.206 1.00 97.44 91 LYS A N 1
ATOM 775 C CA . LYS A 1 91 ? -13.422 -1.561 0.823 1.00 97.44 91 LYS A CA 1
ATOM 776 C C . LYS A 1 91 ? -12.457 -0.982 -0.205 1.00 97.44 91 LYS A C 1
ATOM 778 O O . LYS A 1 91 ? -12.911 -0.396 -1.186 1.00 97.44 91 LYS A O 1
ATOM 783 N N . ALA A 1 92 ? -11.151 -1.139 -0.003 1.00 97.12 92 ALA A N 1
ATOM 784 C CA . ALA A 1 92 ? -10.145 -0.649 -0.941 1.00 97.12 92 ALA A CA 1
ATOM 785 C C . ALA A 1 92 ? -10.210 -1.386 -2.289 1.00 97.12 92 ALA A C 1
ATOM 787 O O . ALA A 1 92 ? -10.151 -0.755 -3.348 1.00 97.12 92 ALA A O 1
ATOM 788 N N . ALA A 1 93 ? -10.438 -2.702 -2.263 1.00 95.19 93 ALA A N 1
ATOM 789 C CA . ALA A 1 93 ? -10.557 -3.524 -3.463 1.00 95.19 93 ALA A CA 1
ATOM 790 C C . ALA A 1 93 ? -11.709 -3.081 -4.383 1.00 95.19 93 ALA A C 1
ATOM 792 O O . ALA A 1 93 ? -11.599 -3.200 -5.606 1.00 95.19 93 ALA A O 1
ATOM 793 N N . ALA A 1 94 ? -12.787 -2.510 -3.830 1.00 94.62 94 ALA A N 1
ATOM 794 C CA . ALA A 1 94 ? -13.895 -1.950 -4.610 1.00 94.62 94 ALA A CA 1
ATOM 795 C C . ALA A 1 94 ? -13.488 -0.761 -5.507 1.00 94.62 94 ALA A C 1
ATOM 797 O O . ALA A 1 94 ? -14.219 -0.426 -6.441 1.00 94.62 94 ALA A O 1
ATOM 798 N N . TYR A 1 95 ? -12.330 -0.149 -5.246 1.00 93.75 95 TYR A N 1
ATOM 799 C CA . TYR A 1 95 ? -11.758 0.958 -6.015 1.00 93.75 95 TYR A CA 1
ATOM 800 C C . TYR A 1 95 ? -10.504 0.563 -6.802 1.00 93.75 95 TYR A C 1
ATOM 802 O O . TYR A 1 95 ? -9.790 1.443 -7.266 1.00 93.75 95 TYR A O 1
ATOM 810 N N . ASP A 1 96 ? -10.242 -0.738 -6.976 1.00 93.12 96 ASP A N 1
ATOM 811 C CA . ASP A 1 96 ? -9.031 -1.246 -7.638 1.00 93.12 96 ASP A CA 1
ATOM 812 C C . ASP A 1 96 ? -7.736 -0.885 -6.883 1.00 93.12 96 ASP A C 1
ATOM 814 O O . ASP A 1 96 ? -6.672 -0.713 -7.477 1.00 93.12 96 ASP A O 1
ATOM 818 N N . TYR A 1 97 ? -7.820 -0.746 -5.554 1.00 95.12 97 TYR A N 1
ATOM 819 C CA . TYR A 1 97 ? -6.672 -0.519 -4.671 1.00 95.12 97 TYR A CA 1
ATOM 820 C C . TYR A 1 97 ? -6.384 -1.794 -3.873 1.00 95.12 97 TYR A C 1
ATOM 822 O O . TYR A 1 97 ? -7.273 -2.618 -3.650 1.00 95.12 97 TYR A O 1
ATOM 830 N N . ALA A 1 98 ? -5.143 -1.953 -3.426 1.00 94.44 98 ALA A N 1
ATOM 831 C CA . ALA A 1 98 ? -4.745 -3.011 -2.511 1.00 94.44 98 ALA A CA 1
ATOM 832 C C . ALA A 1 98 ? -4.417 -2.429 -1.136 1.00 94.44 98 ALA A C 1
ATOM 834 O O . ALA A 1 98 ? -3.857 -1.339 -1.012 1.00 94.44 98 ALA A O 1
ATOM 835 N N . VAL A 1 99 ? -4.770 -3.190 -0.103 1.00 96.44 99 VAL A N 1
ATOM 836 C CA . VAL A 1 99 ? -4.336 -2.948 1.270 1.00 96.44 99 VAL A CA 1
ATOM 837 C C . VAL A 1 99 ? -3.618 -4.194 1.751 1.00 96.44 99 VAL A C 1
ATOM 839 O O . VAL A 1 99 ? -4.154 -5.301 1.685 1.00 96.44 99 VAL A O 1
ATOM 842 N N . HIS A 1 100 ? -2.409 -4.011 2.257 1.00 94.44 100 HIS A N 1
ATOM 843 C CA . HIS A 1 100 ? -1.640 -5.058 2.913 1.00 94.44 100 HIS A CA 1
ATOM 844 C C . HIS A 1 100 ? -1.449 -4.666 4.363 1.00 94.44 100 HIS A C 1
ATOM 846 O O . HIS A 1 100 ? -1.149 -3.509 4.644 1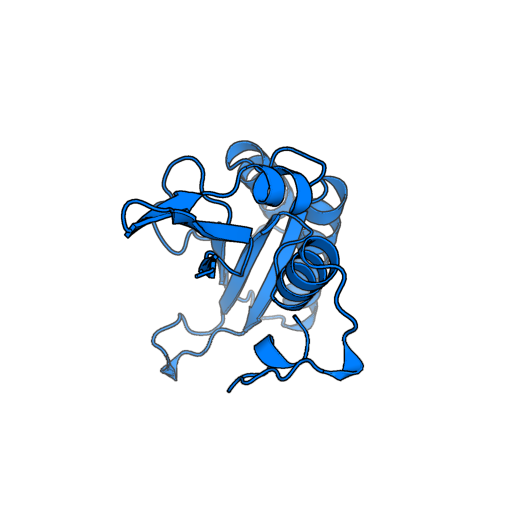.00 94.44 100 HIS A O 1
ATOM 852 N N . TYR A 1 101 ? -1.599 -5.617 5.277 1.00 94.75 101 TYR A N 1
ATOM 853 C CA . TYR A 1 101 ? -1.328 -5.357 6.678 1.00 94.75 101 TYR A CA 1
ATOM 854 C C . TYR A 1 101 ? -0.543 -6.488 7.326 1.00 94.75 101 TYR A C 1
ATOM 856 O O . TYR A 1 101 ? -0.684 -7.650 6.950 1.00 94.75 101 TYR A O 1
ATOM 864 N N . ASN A 1 102 ? 0.292 -6.137 8.299 1.00 92.81 102 ASN A N 1
ATOM 865 C CA . ASN A 1 102 ? 1.087 -7.076 9.087 1.00 92.81 102 ASN A CA 1
ATOM 866 C C . ASN A 1 102 ? 1.177 -6.573 10.527 1.00 92.81 102 ASN A C 1
ATOM 868 O O . ASN A 1 102 ? 1.161 -5.368 10.752 1.00 92.81 102 ASN A O 1
ATOM 872 N N . LYS A 1 103 ? 1.302 -7.473 11.509 1.00 92.62 103 LYS A N 1
ATOM 873 C CA . LYS A 1 103 ? 1.646 -7.039 12.871 1.00 92.62 103 LYS A CA 1
ATOM 874 C C . LYS A 1 103 ? 3.021 -6.379 12.863 1.00 92.62 103 LYS A C 1
ATOM 876 O O . LYS A 1 103 ? 3.956 -6.937 12.284 1.00 92.62 103 LYS A O 1
ATOM 881 N N . THR A 1 104 ? 3.125 -5.245 13.544 1.00 92.00 104 THR A N 1
ATOM 882 C CA . THR A 1 104 ? 4.381 -4.513 13.690 1.00 92.00 104 THR A CA 1
ATOM 883 C C . THR A 1 104 ? 5.432 -5.358 14.408 1.00 92.00 104 THR A C 1
ATOM 885 O O . THR A 1 104 ? 5.121 -6.281 15.175 1.00 92.00 104 THR A O 1
ATOM 888 N N . ASN A 1 105 ? 6.709 -5.043 14.185 1.00 87.69 105 ASN A N 1
ATOM 889 C CA . ASN A 1 105 ? 7.812 -5.662 14.904 1.00 87.69 105 ASN A CA 1
ATOM 890 C C . ASN A 1 105 ? 8.500 -4.624 15.803 1.00 87.69 105 ASN A C 1
ATOM 892 O O . ASN A 1 105 ? 9.443 -3.963 15.370 1.00 87.69 105 ASN A O 1
ATOM 896 N N . PRO A 1 106 ? 8.160 -4.551 17.104 1.00 87.38 106 PRO A N 1
ATOM 897 C CA . PRO A 1 106 ? 8.747 -3.562 18.012 1.00 87.38 106 PRO A CA 1
ATOM 898 C C . PRO A 1 106 ? 10.277 -3.609 18.112 1.00 87.38 106 PRO A C 1
ATOM 900 O O . PRO A 1 106 ? 10.928 -2.625 18.457 1.00 87.38 106 PRO A O 1
ATOM 903 N N . LYS A 1 107 ? 10.900 -4.748 17.774 1.00 85.94 107 LYS A N 1
ATOM 904 C CA . LYS A 1 107 ? 12.368 -4.874 17.741 1.00 85.94 107 LYS A CA 1
ATOM 905 C C . LYS A 1 107 ? 13.009 -4.117 16.577 1.00 85.94 107 LYS A C 1
ATOM 907 O O . LYS A 1 107 ? 14.208 -3.855 16.637 1.00 85.94 107 LYS A O 1
ATOM 912 N N . ALA A 1 108 ? 12.241 -3.808 15.536 1.00 82.38 108 ALA A N 1
ATOM 913 C CA . ALA A 1 108 ? 12.652 -2.988 14.403 1.00 82.38 108 ALA A CA 1
ATOM 914 C C . ALA A 1 108 ? 12.422 -1.483 14.644 1.00 82.38 108 ALA A C 1
ATOM 916 O O . ALA A 1 108 ? 12.889 -0.672 13.851 1.00 82.38 108 ALA A O 1
ATOM 917 N N . GLY A 1 109 ? 11.798 -1.108 15.770 1.00 84.31 109 GLY A N 1
ATOM 918 C CA . GLY A 1 109 ? 11.472 0.279 16.111 1.00 84.31 109 GLY A CA 1
ATOM 919 C C . GLY A 1 109 ? 10.011 0.659 15.871 1.00 84.31 109 GLY A C 1
ATOM 920 O O . GLY A 1 109 ? 9.649 1.798 16.161 1.00 84.31 109 GLY A O 1
ATOM 921 N N . ASP A 1 110 ? 9.190 -0.277 15.393 1.00 88.56 110 ASP A N 1
ATOM 922 C CA . ASP A 1 110 ? 7.759 -0.068 15.173 1.00 88.56 110 ASP A CA 1
ATOM 923 C C . ASP A 1 110 ? 6.994 0.047 16.510 1.00 88.56 110 ASP A C 1
ATOM 925 O O . ASP A 1 110 ? 7.469 -0.441 17.545 1.00 88.56 110 ASP A O 1
ATOM 929 N N . PRO A 1 111 ? 5.798 0.660 16.527 1.00 90.25 111 PRO A N 1
ATOM 930 C CA . PRO A 1 111 ? 4.968 0.717 17.723 1.00 90.25 111 PRO A CA 1
ATOM 931 C C . PRO A 1 111 ? 4.591 -0.675 18.251 1.00 90.25 111 PRO A C 1
ATOM 933 O O . PRO A 1 111 ? 4.356 -1.607 17.480 1.00 90.25 111 PRO A O 1
ATOM 936 N N . GLU A 1 112 ? 4.500 -0.810 19.577 1.00 92.69 112 GLU A N 1
ATOM 937 C CA . GLU A 1 112 ? 3.902 -1.993 20.208 1.00 92.69 112 GLU A CA 1
ATOM 938 C C . GLU A 1 112 ? 2.394 -2.050 19.935 1.00 92.69 112 GLU A C 1
ATOM 940 O O . GLU A 1 112 ? 1.741 -1.014 19.813 1.00 92.69 112 GLU A O 1
ATOM 945 N N . ASP A 1 113 ? 1.858 -3.272 19.857 1.00 93.44 113 ASP A N 1
ATOM 946 C CA . ASP A 1 113 ? 0.427 -3.551 19.693 1.00 93.44 113 ASP A CA 1
ATOM 947 C C . ASP A 1 113 ? -0.221 -2.792 18.522 1.00 93.44 113 ASP A C 1
ATOM 949 O O . ASP A 1 113 ? -1.293 -2.202 18.649 1.00 93.44 113 ASP A O 1
ATOM 953 N N . ALA A 1 114 ? 0.432 -2.814 17.361 1.00 95.94 114 ALA A N 1
ATOM 954 C CA . ALA A 1 114 ? -0.066 -2.187 16.146 1.00 95.94 114 ALA A CA 1
ATOM 955 C C . ALA A 1 114 ? 0.060 -3.113 14.929 1.00 95.94 114 ALA A C 1
ATOM 957 O O . ALA A 1 114 ? 0.711 -4.163 14.952 1.00 95.94 114 ALA A O 1
ATOM 958 N N . TYR A 1 115 ? -0.591 -2.701 13.851 1.00 97.06 115 TYR A N 1
ATOM 959 C CA . TYR A 1 115 ? -0.449 -3.276 12.528 1.00 97.06 115 TYR A CA 1
ATOM 960 C C . TYR A 1 115 ? 0.057 -2.196 11.579 1.00 97.06 115 TYR A C 1
ATOM 962 O O . TYR A 1 115 ? -0.477 -1.084 11.559 1.00 97.06 115 TYR A O 1
ATOM 970 N N . ASP A 1 116 ? 1.059 -2.545 10.782 1.00 96.12 116 ASP A N 1
ATOM 971 C CA . ASP A 1 116 ? 1.408 -1.806 9.578 1.00 96.12 116 ASP A CA 1
ATOM 972 C C . ASP A 1 116 ? 0.294 -1.990 8.562 1.00 96.12 116 ASP A C 1
ATOM 974 O O . ASP A 1 116 ? -0.145 -3.117 8.339 1.00 96.12 116 ASP A O 1
ATOM 978 N N . VAL A 1 117 ? -0.161 -0.900 7.952 1.00 97.56 117 VAL A N 1
ATOM 979 C CA . VAL A 1 117 ? -1.200 -0.897 6.922 1.00 97.56 117 VAL A CA 1
ATOM 980 C C . VAL A 1 117 ? -0.682 -0.114 5.724 1.00 97.56 117 VAL A C 1
ATOM 982 O O . VAL A 1 117 ? -0.416 1.082 5.814 1.00 97.56 117 VAL A O 1
ATOM 985 N N . HIS A 1 118 ? -0.539 -0.787 4.589 1.00 96.44 118 HIS A N 1
ATOM 986 C CA . HIS A 1 118 ? -0.009 -0.224 3.355 1.00 96.44 118 HIS A CA 1
ATOM 987 C C . HIS A 1 118 ? -1.096 -0.193 2.291 1.00 96.44 118 HIS A C 1
ATOM 989 O O . HIS A 1 118 ? -1.571 -1.245 1.865 1.00 96.44 118 HIS A O 1
ATOM 995 N N . PHE A 1 119 ? -1.450 1.005 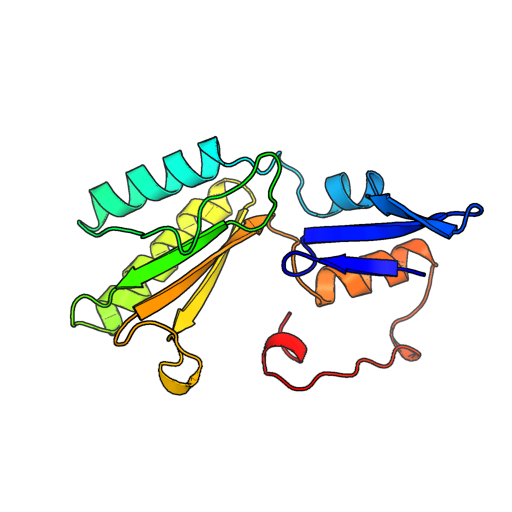1.838 1.00 96.88 119 PHE A N 1
ATOM 996 C CA . PHE A 1 119 ? -2.270 1.201 0.650 1.00 96.88 119 PHE A CA 1
ATOM 997 C C . PHE A 1 119 ? -1.375 1.316 -0.574 1.00 96.88 119 PHE A C 1
ATOM 999 O O . PHE A 1 119 ? -0.460 2.142 -0.602 1.00 96.88 119 PHE A O 1
ATOM 1006 N N . THR A 1 120 ? -1.683 0.537 -1.601 1.00 95.25 120 THR A N 1
ATOM 1007 C CA . THR A 1 120 ? -1.019 0.581 -2.905 1.00 95.25 120 THR A CA 1
ATOM 1008 C C . THR A 1 120 ? -2.059 0.498 -4.020 1.00 95.25 120 THR A C 1
ATOM 1010 O O . THR A 1 120 ? -3.195 0.073 -3.783 1.00 95.25 120 THR A O 1
ATOM 1013 N N . PRO A 1 121 ? -1.705 0.844 -5.265 1.00 94.19 121 PRO A N 1
ATOM 1014 C CA . PRO A 1 121 ? -2.505 0.405 -6.394 1.00 94.19 121 PRO A CA 1
ATOM 1015 C C . PRO A 1 121 ? -2.567 -1.130 -6.435 1.00 94.19 121 PRO A C 1
ATOM 1017 O O . PRO A 1 121 ? -1.667 -1.811 -5.929 1.00 94.19 121 PRO A O 1
ATOM 1020 N N . LYS A 1 122 ? -3.637 -1.690 -7.005 1.00 90.88 122 LYS A N 1
ATOM 1021 C CA . LYS A 1 122 ? -3.942 -3.124 -6.874 1.00 90.88 122 LYS A CA 1
ATOM 1022 C C . LYS A 1 122 ? -2.870 -4.062 -7.401 1.00 90.88 122 LYS A C 1
ATOM 1024 O O . LYS A 1 122 ? -2.645 -5.098 -6.784 1.00 90.88 122 LYS A O 1
ATOM 1029 N N . ASN A 1 123 ? -2.229 -3.729 -8.519 1.00 89.31 123 ASN A N 1
ATOM 1030 C CA . ASN A 1 123 ? -1.208 -4.592 -9.106 1.00 89.31 123 ASN A CA 1
ATOM 1031 C C . ASN A 1 123 ? 0.211 -4.222 -8.635 1.00 89.31 123 ASN A C 1
ATOM 1033 O O . ASN A 1 123 ? 1.187 -4.547 -9.302 1.00 89.31 123 ASN A O 1
ATOM 1037 N N . ALA A 1 124 ? 0.362 -3.548 -7.492 1.00 86.81 124 ALA A N 1
ATOM 1038 C CA . ALA A 1 124 ? 1.662 -3.459 -6.833 1.00 86.81 124 ALA A CA 1
ATOM 1039 C C . ALA A 1 124 ? 2.109 -4.846 -6.315 1.00 86.81 124 ALA A C 1
ATOM 1041 O O . ALA A 1 124 ? 1.288 -5.728 -6.066 1.00 86.81 124 ALA A O 1
ATOM 1042 N N . GLY A 1 125 ? 3.418 -5.049 -6.155 1.00 87.38 125 GLY A N 1
ATOM 1043 C CA . GLY A 1 125 ? 4.006 -6.327 -5.728 1.00 87.38 125 GLY A CA 1
ATOM 1044 C C . GLY A 1 125 ? 5.063 -6.876 -6.690 1.00 87.38 125 GLY A C 1
ATOM 1045 O O . GLY A 1 125 ? 5.136 -6.497 -7.862 1.00 87.38 125 GLY A O 1
ATOM 1046 N N . LYS A 1 126 ? 5.928 -7.763 -6.185 1.00 86.88 126 LYS A N 1
ATOM 1047 C CA . LYS A 1 126 ? 7.100 -8.263 -6.925 1.00 86.88 126 LYS A CA 1
ATOM 1048 C C . LYS A 1 126 ? 6.706 -9.240 -8.036 1.00 86.88 126 LYS A C 1
ATOM 1050 O O . LYS A 1 126 ? 7.288 -9.197 -9.106 1.00 86.88 126 LYS A O 1
ATOM 1055 N N . LEU A 1 127 ? 5.703 -10.077 -7.839 1.00 85.50 127 LEU A N 1
ATOM 1056 C CA . LEU A 1 127 ? 5.112 -11.013 -8.783 1.00 85.50 127 LEU A CA 1
ATOM 1057 C C . LEU A 1 127 ? 4.512 -10.281 -9.975 1.00 85.50 127 LEU A C 1
ATOM 1059 O O . LEU A 1 127 ? 4.719 -10.719 -11.106 1.00 85.50 127 LEU A O 1
ATOM 1063 N N . PHE A 1 128 ? 3.793 -9.177 -9.749 1.00 89.25 128 PHE A N 1
ATOM 1064 C CA . PHE A 1 128 ? 3.310 -8.359 -10.858 1.00 89.25 128 PHE A CA 1
ATOM 1065 C C . PHE A 1 128 ? 4.477 -7.709 -11.601 1.00 89.25 128 PHE A C 1
ATOM 1067 O O . PHE A 1 128 ? 4.557 -7.837 -12.819 1.00 89.25 128 PHE A O 1
ATOM 1074 N N . ALA A 1 129 ? 5.429 -7.113 -10.880 1.00 90.31 129 ALA A N 1
ATOM 1075 C CA . ALA A 1 129 ? 6.636 -6.535 -11.468 1.00 90.31 129 ALA A CA 1
ATOM 1076 C C . ALA A 1 129 ? 7.441 -7.544 -12.307 1.00 90.31 129 ALA A C 1
ATOM 1078 O O . ALA A 1 129 ? 7.858 -7.240 -13.425 1.00 90.31 129 ALA A O 1
ATOM 1079 N N . VAL A 1 130 ? 7.627 -8.765 -11.802 1.00 89.56 130 VAL A N 1
ATOM 1080 C CA . VAL A 1 130 ? 8.310 -9.856 -12.507 1.00 89.56 130 VAL A CA 1
ATOM 1081 C C . VAL A 1 130 ? 7.528 -10.245 -13.756 1.00 89.56 130 VAL A C 1
ATOM 1083 O O . VAL A 1 130 ? 8.122 -10.309 -14.826 1.00 89.56 130 VAL A O 1
ATOM 1086 N N . ARG A 1 131 ? 6.210 -10.459 -13.656 1.00 89.25 131 ARG A N 1
ATOM 1087 C CA . ARG A 1 131 ? 5.367 -10.777 -14.822 1.00 89.25 131 ARG A CA 1
ATOM 1088 C C . ARG A 1 131 ? 5.429 -9.684 -15.881 1.00 89.25 131 ARG A C 1
ATOM 1090 O O . ARG A 1 131 ? 5.649 -9.995 -17.042 1.00 89.25 131 ARG A O 1
ATOM 1097 N N . TYR A 1 132 ? 5.335 -8.422 -15.471 1.00 91.88 132 TYR A N 1
ATOM 1098 C CA . TYR A 1 132 ? 5.438 -7.279 -16.370 1.00 91.88 132 TYR A CA 1
ATOM 1099 C C . TYR A 1 132 ? 6.772 -7.262 -17.129 1.00 91.88 132 TYR A C 1
ATOM 1101 O O . TYR A 1 132 ? 6.784 -7.070 -18.343 1.00 91.88 132 TYR A O 1
ATOM 1109 N N . LEU A 1 133 ? 7.898 -7.516 -16.448 1.00 91.38 133 LEU A N 1
ATOM 1110 C CA . LEU A 1 133 ? 9.195 -7.619 -17.122 1.00 91.38 133 LEU A CA 1
ATOM 1111 C C . LEU A 1 133 ? 9.268 -8.816 -18.077 1.00 91.38 133 LEU A C 1
ATOM 1113 O O . LEU A 1 133 ? 9.840 -8.691 -19.156 1.00 91.38 1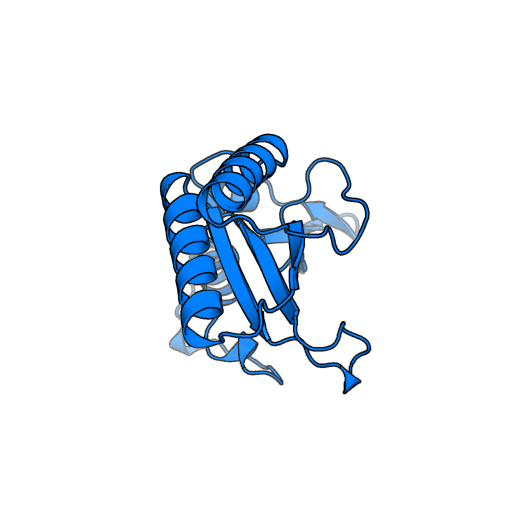33 LEU A O 1
ATOM 1117 N N . LEU A 1 134 ? 8.709 -9.969 -17.708 1.00 91.50 134 LEU A N 1
ATOM 1118 C CA . LEU A 1 134 ? 8.695 -11.136 -18.594 1.00 91.50 134 LEU A CA 1
ATOM 1119 C C . LEU A 1 134 ? 7.884 -10.871 -19.860 1.00 91.50 134 LEU A C 1
ATOM 1121 O O . LEU A 1 134 ? 8.376 -11.143 -20.953 1.00 91.50 134 LEU A O 1
ATOM 1125 N N . ASP A 1 135 ? 6.709 -10.261 -19.715 1.00 91.06 135 ASP A N 1
ATOM 1126 C CA . ASP A 1 135 ? 5.843 -9.894 -20.833 1.00 91.06 135 ASP A CA 1
ATOM 1127 C C . ASP A 1 135 ? 6.506 -8.837 -21.732 1.00 91.06 135 ASP A C 1
ATOM 1129 O O . ASP A 1 135 ? 6.484 -8.964 -22.957 1.00 91.06 135 ASP A O 1
ATOM 1133 N N . MET A 1 136 ? 7.163 -7.827 -21.145 1.00 90.44 136 MET A N 1
ATOM 1134 C CA . MET A 1 136 ? 7.889 -6.782 -21.883 1.00 90.44 136 MET A CA 1
ATOM 1135 C C . MET A 1 136 ? 8.983 -7.355 -22.797 1.00 90.44 136 MET A C 1
ATOM 1137 O O . MET A 1 136 ? 9.243 -6.809 -23.871 1.00 90.44 136 MET A O 1
ATOM 1141 N N . TYR A 1 137 ? 9.629 -8.443 -22.374 1.00 89.62 137 TYR A N 1
ATOM 1142 C CA . TYR A 1 137 ? 10.742 -9.064 -23.092 1.00 89.62 137 TYR A CA 1
ATOM 1143 C C . TYR A 1 137 ? 10.381 -10.364 -23.824 1.00 89.62 137 TYR A C 1
ATOM 1145 O O . TYR A 1 137 ? 11.273 -10.959 -24.431 1.00 89.62 137 TYR A O 1
ATOM 1153 N N . ASP A 1 138 ? 9.112 -10.787 -23.796 1.00 90.25 138 ASP A N 1
ATOM 1154 C CA . ASP A 1 138 ? 8.637 -12.059 -24.364 1.00 90.25 138 ASP A CA 1
ATOM 1155 C C . ASP A 1 138 ? 9.447 -13.269 -23.843 1.00 90.25 138 ASP A C 1
ATOM 1157 O O . ASP A 1 138 ? 9.942 -14.109 -24.600 1.00 90.25 138 ASP A O 1
ATOM 1161 N N . LEU A 1 139 ? 9.659 -13.315 -22.521 1.00 88.62 139 LEU A N 1
ATOM 1162 C CA . LEU A 1 139 ? 10.444 -14.348 -21.837 1.00 88.62 139 LEU A CA 1
ATOM 1163 C C . LEU A 1 139 ? 9.556 -15.325 -21.061 1.00 88.62 139 LEU A C 1
ATOM 1165 O O . LEU A 1 139 ? 8.603 -14.932 -20.396 1.00 88.62 139 LEU A O 1
ATOM 1169 N N . ASP A 1 140 ? 9.938 -16.605 -21.067 1.00 85.94 140 ASP A N 1
ATOM 1170 C CA . ASP A 1 140 ? 9.331 -17.618 -20.200 1.00 85.94 140 ASP A CA 1
ATOM 1171 C C . ASP A 1 140 ? 9.965 -17.601 -18.797 1.00 85.94 140 ASP A C 1
ATOM 1173 O O . ASP A 1 140 ? 11.168 -17.392 -18.612 1.00 85.94 140 ASP A O 1
ATOM 1177 N N . SER A 1 141 ? 9.135 -17.888 -17.803 1.00 83.25 141 SER A N 1
ATOM 1178 C CA . SER A 1 141 ? 9.479 -18.036 -16.394 1.00 83.25 141 SER A CA 1
ATOM 1179 C C . SER A 1 141 ? 10.478 -19.164 -16.098 1.00 83.25 141 SER A C 1
ATOM 1181 O O . SER A 1 141 ? 11.194 -19.078 -15.102 1.00 83.25 141 SER A O 1
ATOM 1183 N N . GLU A 1 142 ? 10.588 -20.189 -16.958 1.00 79.31 142 GLU A N 1
ATOM 1184 C CA . GLU A 1 142 ? 11.464 -21.359 -16.745 1.00 79.31 142 GLU A CA 1
ATOM 1185 C C . GLU A 1 142 ? 12.967 -21.015 -16.609 1.00 79.31 142 GLU A C 1
ATOM 1187 O O . GLU A 1 142 ? 13.742 -21.830 -16.106 1.00 79.31 142 GLU A O 1
ATOM 1192 N N . GLY A 1 143 ? 13.394 -19.810 -17.011 1.00 74.81 143 GLY A N 1
ATOM 1193 C CA . GLY A 1 143 ? 14.779 -19.331 -16.884 1.00 74.81 143 GLY A CA 1
ATOM 1194 C C . GLY A 1 143 ? 15.018 -18.268 -15.807 1.00 74.81 143 GLY A C 1
ATOM 1195 O O . GLY A 1 143 ? 16.131 -17.745 -15.714 1.00 74.81 143 GLY A O 1
ATOM 1196 N N . VAL A 1 144 ? 14.001 -17.911 -15.020 1.00 81.50 144 VAL A N 1
ATOM 1197 C CA . VAL A 1 144 ? 14.052 -16.777 -14.088 1.00 81.50 144 VAL A CA 1
ATOM 1198 C C . VAL A 1 144 ? 14.483 -17.240 -12.702 1.00 81.50 144 VAL A C 1
ATOM 1200 O O . VAL A 1 144 ? 13.925 -18.179 -12.140 1.00 81.50 144 VAL A O 1
ATOM 1203 N N . LEU A 1 145 ? 15.468 -16.553 -12.122 1.00 80.44 145 LEU A N 1
ATOM 1204 C CA . LEU A 1 145 ? 15.908 -16.776 -10.747 1.00 80.44 145 LEU A CA 1
ATOM 1205 C C . LEU A 1 145 ? 15.576 -15.550 -9.896 1.00 80.44 145 LEU A C 1
ATOM 1207 O O . LEU A 1 145 ? 16.027 -14.446 -10.198 1.00 80.44 145 LEU A O 1
ATOM 1211 N N . GLY A 1 146 ? 14.811 -15.762 -8.826 1.00 79.00 146 GLY A N 1
ATOM 1212 C CA . GLY A 1 146 ? 14.548 -14.768 -7.788 1.00 79.00 146 GLY A CA 1
ATOM 1213 C C . GLY A 1 146 ? 15.426 -15.014 -6.563 1.00 79.00 146 GLY A C 1
ATOM 1214 O O . GLY A 1 146 ? 15.646 -16.160 -6.173 1.00 79.00 146 GLY A O 1
ATOM 1215 N N . PHE A 1 147 ? 15.923 -13.941 -5.953 1.00 80.25 147 PHE A N 1
ATOM 1216 C CA . PHE A 1 147 ? 16.648 -13.988 -4.685 1.00 80.25 147 PHE A CA 1
ATOM 1217 C C . PHE A 1 147 ? 15.970 -13.035 -3.703 1.00 80.25 147 PHE A C 1
ATOM 1219 O O . PHE A 1 147 ? 15.690 -11.894 -4.062 1.00 80.25 147 PHE A O 1
ATOM 1226 N N . GLY A 1 148 ? 15.734 -13.507 -2.481 1.00 73.44 148 GLY A N 1
ATOM 1227 C CA . GLY A 1 148 ? 15.025 -12.780 -1.434 1.00 73.44 148 GLY A CA 1
ATOM 1228 C C . GLY A 1 148 ? 15.357 -13.330 -0.049 1.00 73.44 148 GLY A C 1
ATOM 1229 O O . GLY A 1 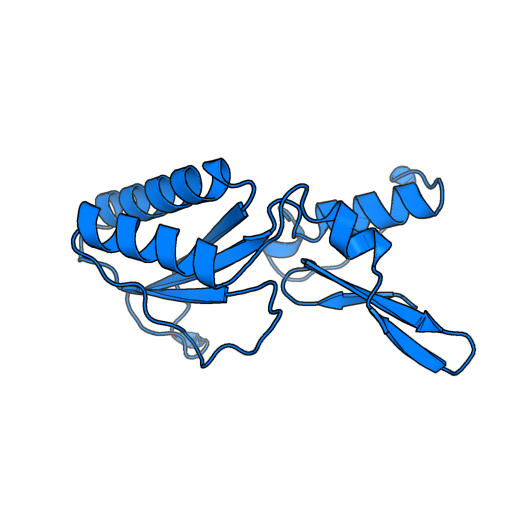148 ? 15.955 -14.404 0.064 1.00 73.44 148 GLY A O 1
ATOM 1230 N N . ASP A 1 149 ? 15.022 -12.584 0.996 1.00 71.38 149 ASP A N 1
ATOM 1231 C CA . ASP A 1 149 ? 15.398 -12.865 2.385 1.00 71.38 149 ASP A CA 1
ATOM 1232 C C . ASP A 1 149 ? 14.211 -12.886 3.367 1.00 71.38 149 ASP A C 1
ATOM 1234 O O . ASP A 1 149 ? 14.401 -13.126 4.562 1.00 71.38 149 ASP A O 1
ATOM 1238 N N . SER A 1 150 ? 12.984 -12.688 2.880 1.00 59.22 150 SER A N 1
ATOM 1239 C CA . SER A 1 150 ? 11.784 -12.468 3.686 1.00 59.22 150 SER A CA 1
ATOM 1240 C C . SER A 1 150 ? 10.528 -13.135 3.104 1.00 59.22 150 SER A C 1
ATOM 1242 O O . SER A 1 150 ? 10.463 -13.489 1.932 1.00 59.22 150 SER A O 1
ATOM 1244 N N . GLY A 1 151 ? 9.468 -13.264 3.913 1.00 53.72 151 GLY A N 1
ATOM 1245 C CA . GLY A 1 151 ? 8.174 -13.796 3.451 1.00 53.72 151 GLY A CA 1
ATOM 1246 C C . GLY A 1 151 ? 7.516 -12.960 2.339 1.00 53.72 151 GLY A C 1
ATOM 1247 O O . GLY A 1 151 ? 6.749 -13.494 1.540 1.00 53.72 151 GLY A O 1
ATOM 1248 N N . ASN A 1 152 ? 7.886 -11.678 2.211 1.00 56.53 152 ASN A N 1
ATOM 1249 C CA . ASN A 1 152 ? 7.476 -10.822 1.094 1.00 56.53 152 ASN A CA 1
ATOM 1250 C C . ASN A 1 152 ? 8.195 -11.167 -0.225 1.00 56.53 152 ASN A C 1
ATOM 1252 O O . ASN A 1 152 ? 7.983 -10.484 -1.223 1.00 56.53 152 ASN A O 1
ATOM 1256 N N . ASP A 1 153 ? 9.095 -12.152 -0.238 1.00 57.16 153 ASP A N 1
ATOM 1257 C CA . ASP A 1 153 ? 9.722 -12.700 -1.447 1.00 57.16 153 ASP A CA 1
ATOM 1258 C C . ASP A 1 153 ? 9.015 -13.962 -1.960 1.00 57.16 153 ASP A C 1
ATOM 1260 O O . ASP A 1 153 ? 9.199 -14.336 -3.115 1.00 57.16 153 ASP A O 1
ATOM 1264 N N . GLU A 1 154 ? 8.209 -14.621 -1.119 1.00 51.81 154 GLU A N 1
ATOM 1265 C CA . GLU A 1 154 ? 7.526 -15.877 -1.463 1.00 51.81 154 GLU A CA 1
ATOM 1266 C C . GLU A 1 154 ? 6.096 -15.671 -1.983 1.00 51.81 154 GLU A C 1
ATOM 1268 O O . GLU A 1 154 ? 5.569 -16.527 -2.693 1.00 51.81 154 GLU A O 1
ATOM 1273 N N . ILE A 1 155 ? 5.447 -14.569 -1.596 1.00 47.94 155 ILE A N 1
ATOM 1274 C CA . ILE A 1 155 ? 3.990 -14.390 -1.737 1.00 47.94 155 ILE A CA 1
ATOM 1275 C C . ILE A 1 155 ? 3.627 -13.189 -2.620 1.00 47.94 155 ILE A C 1
ATOM 1277 O O . ILE A 1 155 ? 2.499 -13.123 -3.114 1.00 47.94 155 ILE A O 1
ATOM 1281 N N . TYR A 1 156 ? 4.573 -12.277 -2.863 1.00 42.88 156 TYR A N 1
ATOM 1282 C CA . TYR A 1 156 ? 4.308 -11.021 -3.555 1.00 42.88 156 TYR A CA 1
ATOM 1283 C C . TYR A 1 156 ? 4.976 -10.861 -4.875 1.00 42.88 156 TYR A C 1
ATOM 1285 O O . TYR A 1 156 ? 6.072 -11.402 -5.119 1.00 42.88 156 TYR A O 1
#

Organism: NCBI:txid214473

Sequence (156 aa):
DFIFSDLCSKLFELDDKGEYQRSKDYEEAVSETTFTKEKVDEIIDSFESEHQVELHPQREFRDEETLYEYYYYAQGDEEKDEQNLKDLQDKAAAYDYAVHYNKTNPKAGDPEDAYDVHFTPKNAGKLFAVRYLLDMYDLDSEGVLGFGDSGNDEIY

Foldseek 3Di:
DWDADQLNCWIWDQDPVRDTDTDPVSPCLLAVDDDAPVVVVVLQVVLCVVLVFHWAFPDDDDGPHQKTKTKTAAPPDVVSSVVSQVVSQVSQVVRQKGKDKDQDDVVVVDDPRIIIIIIGRNNRADVSVVVVVCVVVVHDPPPDDDDDDDPSRVPD

Secondary structure (DSSP, 8-state):
-EEEETTTTEEEEE-TTS-EEE-HHHHHHH-SS---HHHHHHHHHHHHHHHT--EEESSPPPTT-S-EEEEEE--S-HHHHHHHHHHHHHHHHTTTEEEEEEE--GGGTPPTTEEEEEEEETT-SHHHHHHHHHHHHT--GGG-----SSGGGT--

Radius of gyration: 17.16 Å; Cα contacts (8 Å, |Δi|>4): 214; chains: 1; bounding box: 40×36×47 Å

Mean predicted aligned error: 5.09 Å